Protein AF-A0A531JQJ6-F1 (afdb_monomer)

Nearest PDB structures (foldseek):
  2mdp-assembly1_A  TM=4.025E-01  e=1.170E-01  Escherichia phage T7
  7mp7-assembly1_A  TM=4.121E-01  e=3.658E+00  Thermus thermophilus
  1qu6-assembly1_A  TM=2.377E-01  e=1.136E+00  Homo sapiens
  4hqb-assembly1_A  TM=4.016E-01  e=4.743E+00  Deinococcus radiodurans

Sequence (118 aa):
LEPAVDVGSQTSAVPTYAAPKYAGMQRLVPSNPFMTAAYPRMDEPMAPTEQIPASEVECRKDLKRLGVVYTDLAPIREGQCGIDYPVKVSAIGSIRMQPAATLTCDMAATFAGWARNE

Solvent-accessible surface area (backbone atoms only — not comparable to full-atom values): 7772 Å² total; per-residue (Å²): 141,79,85,87,76,81,81,76,80,80,75,80,78,72,77,85,70,76,76,77,91,62,89,78,68,78,76,76,63,76,90,50,75,69,68,66,74,74,52,83,71,85,82,64,77,78,72,80,75,86,69,81,50,69,67,59,58,50,43,57,52,48,28,54,75,55,41,43,42,66,44,85,46,74,61,46,76,59,90,95,45,70,38,74,64,26,31,36,36,40,29,41,67,93,46,76,41,84,75,58,46,76,41,50,49,69,59,50,40,53,51,37,59,52,66,72,76,110

Secondary structure (DSSP, 8-state):
--------------------S-TTSTTSS---HHHHSSS--TTSPPPPP-PPPHHHHHHHHHHHHTTEEEEE---EEETTEEESS-EEEEEETTEEEEEEEEE-HHHHHHHHHHHT--

Structure (mmCIF, N/CA/C/O backbone):
data_AF-A0A531JQJ6-F1
#
_entry.id   AF-A0A531JQJ6-F1
#
loop_
_atom_site.group_PDB
_atom_site.id
_atom_site.type_symbol
_atom_site.label_atom_id
_atom_site.label_alt_id
_atom_site.label_comp_id
_atom_site.label_asym_id
_atom_site.label_entity_id
_atom_site.label_seq_id
_atom_site.pdbx_PDB_ins_code
_atom_site.Cartn_x
_atom_site.Cartn_y
_atom_site.Cartn_z
_atom_site.occupancy
_atom_site.B_iso_or_equiv
_atom_site.auth_seq_id
_atom_site.auth_comp_id
_atom_site.auth_asym_id
_atom_site.auth_atom_id
_atom_site.pdbx_PDB_model_num
ATOM 1 N N . LEU A 1 1 ? 57.237 20.652 -33.341 1.00 46.75 1 LEU A N 1
ATOM 2 C CA . LEU A 1 1 ? 56.718 19.347 -32.888 1.00 46.75 1 LEU A CA 1
ATOM 3 C C . LEU A 1 1 ? 55.205 19.419 -32.947 1.00 46.75 1 LEU A C 1
ATOM 5 O O . LEU A 1 1 ? 54.605 20.013 -32.066 1.00 46.75 1 LEU A O 1
ATOM 9 N N . GLU A 1 2 ? 54.623 18.840 -33.985 1.00 53.47 2 GLU A N 1
ATOM 10 C CA . GLU A 1 2 ? 53.220 18.428 -34.018 1.00 53.47 2 GLU A CA 1
ATOM 11 C C . GLU A 1 2 ? 53.250 16.970 -34.483 1.00 53.47 2 GLU A C 1
ATOM 13 O O . GLU A 1 2 ? 53.922 16.686 -35.480 1.00 53.47 2 GLU A O 1
ATOM 18 N N . PRO A 1 3 ? 52.642 16.013 -33.766 1.00 53.31 3 PRO A N 1
ATOM 19 C CA . PRO A 1 3 ? 52.540 14.664 -34.286 1.00 53.31 3 PRO A CA 1
ATOM 20 C C . PRO A 1 3 ? 51.393 14.612 -35.301 1.00 53.31 3 PRO A C 1
ATOM 22 O O . PRO A 1 3 ? 50.231 14.818 -34.957 1.00 53.31 3 PRO A O 1
ATOM 25 N N . ALA A 1 4 ? 51.726 14.302 -36.553 1.00 51.19 4 ALA A N 1
ATOM 26 C CA . ALA A 1 4 ? 50.764 13.787 -37.514 1.00 51.19 4 ALA A CA 1
ATOM 27 C C . ALA A 1 4 ? 50.338 12.391 -37.038 1.00 51.19 4 ALA A C 1
ATOM 29 O O . ALA A 1 4 ? 51.108 11.436 -37.138 1.00 51.19 4 ALA A O 1
ATOM 30 N N . VAL A 1 5 ? 49.146 12.287 -36.449 1.00 58.56 5 VAL A N 1
ATOM 31 C CA . VAL A 1 5 ? 48.549 10.994 -36.111 1.00 58.56 5 VAL A CA 1
ATOM 32 C C . VAL A 1 5 ? 47.688 10.539 -37.287 1.00 58.56 5 VAL A C 1
ATOM 34 O O . VAL A 1 5 ? 46.670 11.142 -37.620 1.00 58.56 5 VAL A O 1
ATOM 37 N N . ASP A 1 6 ? 48.164 9.498 -37.956 1.00 49.25 6 ASP A N 1
ATOM 38 C CA . ASP A 1 6 ? 47.495 8.806 -39.050 1.00 49.25 6 ASP A CA 1
ATOM 39 C C . ASP A 1 6 ? 46.369 7.943 -38.453 1.00 49.25 6 ASP A C 1
ATOM 41 O O . ASP A 1 6 ? 46.625 6.979 -37.724 1.00 49.25 6 ASP A O 1
ATOM 45 N N . VAL A 1 7 ? 45.107 8.322 -38.670 1.00 55.53 7 VAL A N 1
ATOM 46 C CA . VAL A 1 7 ? 43.953 7.554 -38.179 1.00 55.53 7 VAL A CA 1
ATOM 47 C C . VAL A 1 7 ? 43.635 6.471 -39.206 1.00 55.53 7 VAL A C 1
ATOM 49 O O . VAL A 1 7 ? 42.754 6.619 -40.053 1.00 55.53 7 VAL A O 1
ATOM 52 N N . GLY A 1 8 ? 44.376 5.365 -39.135 1.00 45.22 8 GLY A N 1
ATOM 53 C CA . GLY A 1 8 ? 44.079 4.157 -39.896 1.00 45.22 8 GLY A CA 1
ATOM 54 C C . GLY A 1 8 ? 42.675 3.650 -39.562 1.00 45.22 8 GLY A C 1
ATOM 55 O O . GLY A 1 8 ? 42.440 3.102 -38.486 1.00 45.22 8 GLY A O 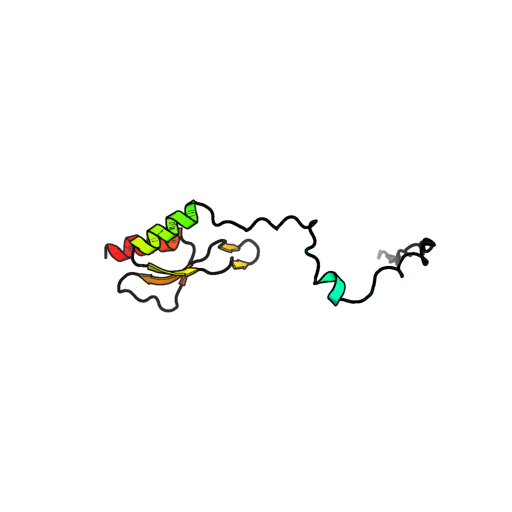1
ATOM 56 N N . SER A 1 9 ? 41.728 3.830 -40.484 1.00 56.47 9 SER A N 1
ATOM 57 C CA . SER A 1 9 ? 40.400 3.221 -40.395 1.00 56.47 9 SER A CA 1
ATOM 58 C C . SER A 1 9 ? 40.529 1.702 -40.488 1.00 56.47 9 SER A C 1
ATOM 60 O O . SER A 1 9 ? 40.629 1.138 -41.576 1.00 56.47 9 SER A O 1
ATOM 62 N N . GLN A 1 10 ? 40.502 1.023 -39.343 1.00 55.59 10 GLN A N 1
ATOM 63 C CA . GLN A 1 10 ? 40.279 -0.417 -39.295 1.00 55.59 10 GLN A CA 1
ATOM 64 C C . GLN A 1 10 ? 38.796 -0.690 -39.549 1.00 55.59 10 GLN A C 1
ATOM 66 O O . GLN A 1 10 ? 37.987 -0.785 -38.627 1.00 55.59 10 GLN A O 1
ATOM 71 N N . THR A 1 11 ? 38.420 -0.815 -40.820 1.00 56.22 11 THR A N 1
ATOM 72 C CA . THR A 1 11 ? 37.163 -1.482 -41.162 1.00 56.22 11 THR A CA 1
ATOM 73 C C . THR A 1 11 ? 37.381 -2.979 -40.953 1.00 56.22 11 THR A C 1
ATOM 75 O O . THR A 1 11 ? 38.111 -3.638 -41.690 1.00 56.22 11 THR A O 1
ATOM 78 N N . SER A 1 12 ? 36.813 -3.522 -39.876 1.00 48.09 12 SER A N 1
ATOM 79 C CA . SER A 1 12 ? 36.788 -4.968 -39.667 1.00 48.09 12 SER A CA 1
ATOM 80 C C . SER A 1 12 ? 35.833 -5.575 -40.690 1.00 48.09 12 SER A C 1
ATOM 82 O O . SER A 1 12 ? 34.614 -5.510 -40.538 1.00 48.09 12 SER A O 1
ATOM 84 N N . ALA A 1 13 ? 36.392 -6.126 -41.765 1.00 55.16 13 ALA A N 1
ATOM 85 C CA . ALA A 1 13 ? 35.655 -6.951 -42.704 1.00 55.16 13 ALA A CA 1
ATOM 86 C C . ALA A 1 13 ? 35.210 -8.227 -41.979 1.00 55.16 13 ALA A C 1
ATOM 88 O O . ALA A 1 13 ? 36.022 -9.066 -41.592 1.00 55.16 13 ALA A O 1
ATOM 89 N N . VAL A 1 14 ? 33.903 -8.353 -41.773 1.00 53.84 14 VAL A N 1
ATOM 90 C CA . VAL A 1 14 ? 33.283 -9.583 -41.287 1.00 53.84 14 VAL A CA 1
ATOM 91 C C . VAL A 1 14 ? 33.478 -10.656 -42.370 1.00 53.84 14 VAL A C 1
ATOM 93 O O . VAL A 1 14 ? 33.143 -10.389 -43.529 1.00 53.84 14 VAL A O 1
ATOM 96 N N . PRO A 1 15 ? 34.012 -11.851 -42.050 1.00 44.69 15 PRO A N 1
ATOM 97 C CA . PRO A 1 15 ? 34.135 -12.922 -43.026 1.00 44.69 15 PRO A CA 1
ATOM 98 C C . PRO A 1 15 ? 32.753 -13.242 -43.587 1.00 44.69 15 PRO A C 1
ATOM 100 O O . PRO A 1 15 ? 31.801 -13.453 -42.840 1.00 44.69 15 PRO A O 1
ATOM 103 N N . THR A 1 16 ? 32.630 -13.289 -44.908 1.00 50.97 16 THR A N 1
ATOM 104 C CA . THR A 1 16 ? 31.479 -13.898 -45.572 1.00 50.97 16 THR A CA 1
ATOM 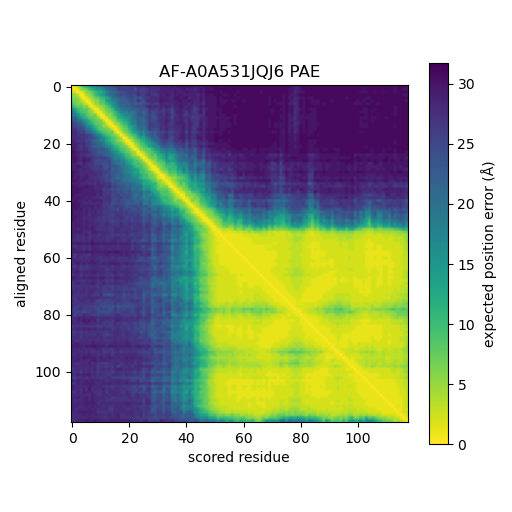105 C C . THR A 1 16 ? 31.560 -15.397 -45.310 1.00 50.97 16 THR A C 1
ATOM 107 O O . THR A 1 16 ? 32.156 -16.162 -46.064 1.00 50.97 16 THR A O 1
ATOM 110 N N . TYR A 1 17 ? 31.016 -15.810 -44.167 1.00 45.38 17 TYR A N 1
ATOM 111 C CA . TYR A 1 17 ? 30.874 -17.208 -43.804 1.00 45.38 17 TYR A CA 1
ATOM 112 C C . TYR A 1 17 ? 30.000 -17.869 -44.861 1.00 45.38 17 TYR A C 1
ATOM 114 O O . TYR A 1 17 ? 28.864 -17.458 -45.108 1.00 45.38 17 TYR A O 1
ATOM 122 N N . ALA A 1 18 ? 30.571 -18.883 -45.499 1.00 49.78 18 ALA A N 1
ATOM 123 C CA . ALA A 1 18 ? 29.878 -19.808 -46.364 1.00 49.78 18 ALA A CA 1
ATOM 124 C C . ALA A 1 18 ? 28.516 -20.184 -45.763 1.00 49.78 18 ALA A C 1
ATOM 126 O O . ALA A 1 18 ? 28.436 -20.689 -44.642 1.00 49.78 18 ALA A O 1
ATOM 127 N N . ALA A 1 19 ? 27.448 -19.940 -46.521 1.00 51.75 19 ALA A N 1
ATOM 128 C CA . ALA A 1 19 ? 26.129 -20.449 -46.196 1.00 51.75 19 ALA A CA 1
ATOM 129 C C . ALA A 1 19 ? 26.224 -21.969 -45.966 1.00 51.75 19 ALA A C 1
ATOM 131 O O . ALA A 1 19 ? 26.674 -22.686 -46.870 1.00 51.75 19 ALA A O 1
ATOM 132 N N . PRO A 1 20 ? 25.809 -22.502 -44.804 1.00 48.84 20 PRO A N 1
ATOM 133 C CA . PRO A 1 20 ? 25.674 -23.936 -44.671 1.00 48.84 20 PRO A CA 1
ATOM 134 C C . PRO A 1 20 ? 24.543 -24.385 -45.602 1.00 48.84 20 PRO A C 1
ATOM 136 O O . PRO A 1 20 ? 23.434 -23.845 -45.592 1.00 48.84 20 PRO A O 1
ATOM 139 N N . LYS A 1 21 ? 24.845 -25.363 -46.458 1.00 55.31 21 LYS A N 1
ATOM 140 C CA . LYS A 1 21 ? 23.898 -25.977 -47.390 1.00 55.31 21 LYS A CA 1
ATOM 141 C C . LYS A 1 21 ? 22.880 -26.830 -46.630 1.00 55.31 21 LYS A C 1
ATOM 143 O O . LYS A 1 21 ? 22.938 -28.049 -46.673 1.00 55.31 21 LYS A O 1
ATOM 148 N N . TYR A 1 22 ? 21.916 -26.187 -45.981 1.00 53.62 22 TYR A N 1
ATOM 149 C CA . TYR A 1 22 ? 20.703 -26.835 -45.471 1.00 53.62 22 TYR A CA 1
ATOM 150 C C . TYR A 1 22 ? 19.452 -26.085 -45.945 1.00 53.62 22 TYR A C 1
ATOM 152 O O . TYR A 1 22 ? 18.478 -25.925 -45.223 1.00 53.62 22 TYR A O 1
ATOM 160 N N . ALA A 1 23 ? 19.455 -25.635 -47.201 1.00 57.75 23 ALA A N 1
ATOM 161 C CA . ALA A 1 23 ? 18.323 -24.949 -47.829 1.00 57.75 23 ALA A CA 1
ATOM 162 C C . ALA A 1 23 ? 17.121 -25.872 -48.154 1.00 57.75 23 ALA A C 1
ATOM 164 O O . ALA A 1 23 ? 16.153 -25.427 -48.764 1.00 57.75 23 ALA A O 1
ATOM 165 N N . GLY A 1 24 ? 17.171 -27.156 -47.777 1.00 58.31 24 GLY A N 1
ATOM 166 C CA . GLY A 1 24 ? 16.146 -28.146 -48.130 1.00 58.31 24 GLY A CA 1
ATOM 167 C C . GLY A 1 24 ? 15.132 -28.479 -47.033 1.00 58.31 24 GLY A C 1
ATOM 168 O O . GLY A 1 24 ? 14.062 -28.985 -47.351 1.00 58.31 24 GLY A O 1
ATOM 169 N N . MET A 1 25 ? 15.428 -28.207 -45.757 1.00 56.69 25 MET A N 1
ATOM 170 C CA . MET A 1 25 ? 14.600 -28.702 -44.639 1.00 56.69 25 MET A CA 1
ATOM 171 C C . MET A 1 25 ? 13.724 -27.632 -43.974 1.00 56.69 25 MET A C 1
ATOM 173 O O . MET A 1 25 ? 12.822 -27.965 -43.214 1.00 56.69 25 MET A O 1
ATOM 177 N N . GLN A 1 26 ? 13.896 -26.352 -44.318 1.00 55.97 26 GLN A N 1
ATOM 178 C CA . GLN A 1 26 ? 13.098 -25.260 -43.744 1.00 55.97 26 GLN A CA 1
ATOM 179 C C . GLN A 1 26 ? 11.654 -25.180 -44.275 1.00 55.97 26 GLN A C 1
ATOM 181 O O . GLN A 1 26 ? 10.873 -24.358 -43.805 1.00 55.97 26 GLN A O 1
ATOM 186 N N . ARG A 1 27 ? 11.284 -26.002 -45.267 1.00 56.88 27 ARG A N 1
ATOM 187 C CA . ARG A 1 27 ? 9.998 -25.895 -45.980 1.00 56.88 27 ARG A CA 1
ATOM 188 C C . ARG A 1 27 ? 8.898 -26.826 -45.456 1.00 56.88 27 ARG A C 1
ATOM 190 O O . ARG A 1 27 ? 7.787 -26.774 -45.968 1.00 56.88 27 ARG A O 1
ATOM 197 N N . LEU A 1 28 ? 9.187 -27.657 -44.450 1.00 59.44 28 LEU A N 1
ATOM 198 C CA . LEU A 1 28 ? 8.189 -28.544 -43.835 1.00 59.44 28 LEU A CA 1
ATOM 199 C C . LEU A 1 28 ? 7.477 -27.934 -42.621 1.00 59.44 28 LEU A C 1
ATOM 201 O O . LEU A 1 28 ? 6.586 -28.577 -42.077 1.00 59.44 28 LEU A O 1
ATOM 205 N N . VAL A 1 29 ? 7.814 -26.710 -42.203 1.00 61.12 29 VAL A N 1
ATOM 206 C CA . VAL A 1 29 ? 7.040 -26.001 -41.174 1.00 61.12 29 VAL A CA 1
ATOM 207 C C . VAL A 1 29 ? 5.838 -25.349 -41.864 1.00 61.12 29 VAL A C 1
ATOM 209 O O . VAL A 1 29 ? 6.040 -24.430 -42.664 1.00 61.12 29 VAL A O 1
ATOM 212 N N . PRO A 1 30 ? 4.59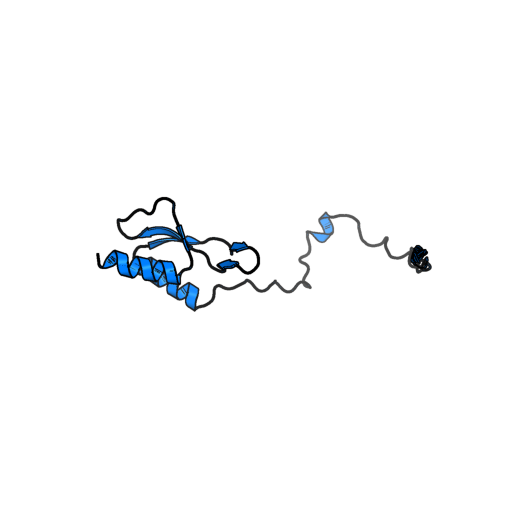3 -25.794 -41.610 1.00 59.06 30 PRO A N 1
ATOM 213 C CA . PRO A 1 30 ? 3.425 -25.150 -42.191 1.00 59.06 30 PRO A CA 1
ATOM 214 C C . PRO A 1 30 ? 3.386 -23.699 -41.712 1.00 59.06 30 PRO A C 1
ATOM 216 O O . PRO A 1 30 ? 3.342 -23.440 -40.512 1.00 59.06 30 PRO A O 1
ATOM 219 N N . SER A 1 31 ? 3.376 -22.744 -42.640 1.00 59.34 31 SER A N 1
ATOM 220 C CA . SER A 1 31 ? 3.349 -21.300 -42.355 1.00 59.34 31 SER A CA 1
ATOM 221 C C . SER A 1 31 ? 2.010 -20.821 -41.785 1.00 59.34 31 SER A C 1
ATOM 223 O O . SER A 1 31 ? 1.7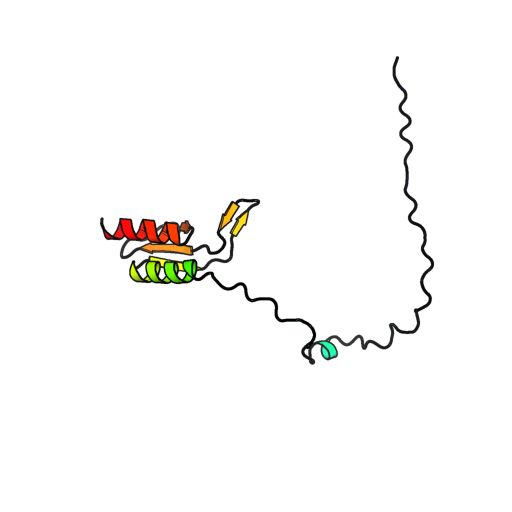16 -19.631 -41.829 1.00 59.34 31 SER A O 1
ATOM 225 N N . ASN A 1 32 ? 1.162 -21.738 -41.317 1.00 59.28 32 ASN A N 1
ATOM 226 C CA . ASN A 1 32 ? -0.199 -21.428 -40.933 1.00 59.28 32 ASN A CA 1
ATOM 227 C C . ASN A 1 32 ? -0.224 -21.052 -39.440 1.00 59.28 32 ASN A C 1
ATOM 229 O O . ASN A 1 32 ? -0.118 -21.950 -38.598 1.00 59.28 32 ASN A O 1
ATOM 233 N N . PRO A 1 33 ? -0.389 -19.762 -39.084 1.00 58.75 33 PRO A N 1
ATOM 234 C CA . PRO A 1 33 ? -0.309 -19.289 -37.694 1.00 58.75 33 PRO A CA 1
ATOM 235 C C . PRO A 1 33 ? -1.393 -19.903 -36.792 1.00 58.75 33 PRO A C 1
ATOM 237 O O . PRO A 1 33 ? -1.266 -19.923 -35.570 1.00 58.75 33 PRO A O 1
ATOM 240 N N . PHE A 1 34 ? -2.442 -20.462 -37.398 1.00 58.47 34 PHE A N 1
ATOM 241 C CA . PHE A 1 34 ? -3.548 -21.116 -36.707 1.00 58.47 34 PHE A CA 1
ATOM 242 C C . PHE A 1 34 ? -3.234 -22.541 -36.228 1.00 58.47 34 PHE A C 1
ATOM 244 O O . PHE A 1 34 ? -3.891 -23.022 -35.313 1.00 58.47 34 PHE A O 1
ATOM 251 N N . MET A 1 35 ? -2.222 -23.215 -36.790 1.00 60.50 35 MET A N 1
ATOM 252 C CA . MET A 1 35 ? -1.846 -24.572 -36.355 1.00 60.50 35 MET A CA 1
ATOM 253 C C . MET A 1 35 ? -0.986 -24.550 -35.086 1.00 60.50 35 MET A C 1
ATOM 255 O O . MET A 1 35 ? -1.014 -25.497 -34.312 1.00 60.50 35 MET A O 1
ATOM 259 N N . THR A 1 36 ? -0.252 -23.464 -34.838 1.00 59.16 36 THR A N 1
ATOM 260 C CA . THR A 1 36 ? 0.558 -23.272 -33.622 1.00 59.16 36 THR A CA 1
ATOM 261 C C . THR A 1 36 ? -0.239 -22.739 -32.434 1.00 59.16 36 THR A C 1
ATOM 263 O O . THR A 1 36 ? 0.196 -22.903 -31.303 1.00 59.16 36 THR A O 1
ATOM 266 N N . ALA A 1 37 ? -1.398 -22.118 -32.672 1.00 60.19 37 ALA A N 1
ATOM 267 C CA . ALA A 1 37 ? -2.254 -21.571 -31.616 1.00 60.19 37 ALA A CA 1
ATOM 268 C C . ALA A 1 37 ? -3.157 -22.625 -30.943 1.00 60.19 37 ALA A C 1
ATOM 270 O O . ALA A 1 37 ? -3.696 -22.371 -29.871 1.00 60.19 37 ALA A O 1
ATOM 271 N N . ALA A 1 38 ? -3.339 -23.794 -31.570 1.00 59.62 38 ALA A N 1
ATOM 272 C CA . ALA A 1 38 ? -4.267 -24.830 -31.110 1.00 59.62 38 ALA A CA 1
ATOM 273 C C . ALA A 1 38 ? -3.626 -25.907 -30.214 1.00 59.62 38 ALA A C 1
ATOM 275 O O . ALA A 1 38 ? -4.349 -26.654 -29.558 1.00 59.62 38 ALA A O 1
ATOM 276 N N . TYR A 1 39 ? -2.292 -25.993 -30.171 1.00 59.44 39 TYR A N 1
ATOM 277 C CA . TYR A 1 39 ? -1.579 -26.959 -29.335 1.00 59.44 39 TYR A CA 1
ATOM 278 C C . TYR A 1 39 ? -0.827 -26.222 -28.226 1.00 59.44 39 TYR A C 1
ATOM 280 O O . TYR A 1 39 ? 0.059 -25.422 -28.541 1.00 59.44 39 TYR A O 1
ATOM 288 N N . PRO A 1 40 ? -1.146 -26.465 -26.940 1.00 65.38 40 PRO A N 1
ATOM 289 C CA . PRO A 1 40 ? -0.351 -25.919 -25.851 1.00 65.38 40 PRO A CA 1
ATOM 290 C C . PRO A 1 40 ? 1.087 -26.426 -25.996 1.00 65.38 40 PRO A C 1
ATOM 292 O O . PRO A 1 40 ? 1.326 -27.633 -26.066 1.00 65.38 40 PRO A O 1
ATOM 295 N N . ARG A 1 41 ? 2.049 -25.501 -26.077 1.00 66.94 41 ARG A N 1
ATOM 296 C CA . ARG A 1 41 ? 3.473 -25.832 -26.000 1.00 66.94 41 ARG A CA 1
ATOM 297 C C . ARG A 1 41 ? 3.737 -26.370 -24.596 1.00 66.94 41 ARG A C 1
ATOM 299 O O . ARG A 1 41 ? 3.723 -25.615 -23.634 1.00 66.94 41 ARG A O 1
ATOM 306 N N . MET A 1 42 ? 3.929 -27.682 -24.489 1.00 65.31 42 MET A N 1
ATOM 307 C CA . MET A 1 42 ? 4.208 -28.375 -23.223 1.00 65.31 42 MET A CA 1
ATOM 308 C C . MET A 1 42 ? 5.624 -28.080 -22.688 1.00 65.31 42 MET A C 1
ATOM 310 O O . MET A 1 42 ? 5.927 -28.430 -21.553 1.00 65.31 42 MET A O 1
ATOM 314 N N . ASP A 1 43 ? 6.480 -27.446 -23.495 1.00 67.81 43 ASP A N 1
ATOM 315 C CA . ASP A 1 43 ? 7.910 -27.268 -23.215 1.00 67.81 43 ASP A CA 1
ATOM 316 C C . ASP A 1 43 ? 8.274 -25.943 -22.529 1.00 67.81 43 ASP A C 1
ATOM 318 O O . ASP A 1 43 ? 9.426 -25.768 -22.133 1.00 67.81 43 ASP A O 1
ATOM 322 N N . GLU A 1 44 ? 7.337 -25.000 -22.376 1.00 66.25 44 GLU A N 1
ATOM 323 C CA . GLU A 1 44 ? 7.614 -23.766 -21.636 1.00 66.25 44 GLU A CA 1
ATOM 324 C C . GLU A 1 44 ? 7.201 -23.942 -20.170 1.00 66.25 44 GLU A C 1
ATOM 326 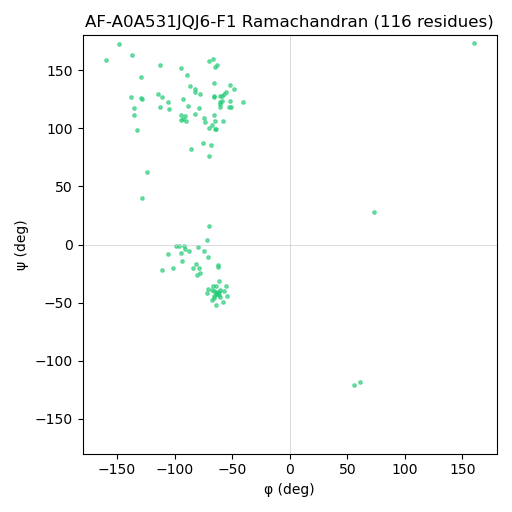O O . GLU A 1 44 ? 6.001 -23.991 -19.874 1.00 66.25 44 GLU A O 1
ATOM 331 N N . PRO A 1 45 ? 8.161 -24.055 -19.226 1.00 71.19 45 PRO A N 1
ATOM 332 C CA . PRO A 1 45 ? 7.824 -24.035 -17.816 1.00 71.19 45 PRO A CA 1
ATOM 333 C C . PRO A 1 45 ? 7.118 -22.715 -17.520 1.00 71.19 45 PRO A C 1
ATOM 335 O O . PRO A 1 45 ? 7.612 -21.640 -17.863 1.00 71.19 45 PRO A O 1
ATOM 338 N N . MET A 1 46 ? 5.943 -22.813 -16.899 1.00 68.06 46 MET A N 1
ATOM 339 C CA . MET A 1 46 ? 5.171 -21.657 -16.462 1.00 68.06 46 MET A CA 1
ATOM 340 C C . MET A 1 46 ? 6.098 -20.749 -15.652 1.00 68.06 46 MET A C 1
ATOM 342 O O . MET A 1 46 ? 6.670 -21.192 -14.652 1.00 68.06 46 MET A O 1
ATOM 346 N N . ALA A 1 47 ? 6.306 -19.519 -16.131 1.00 69.38 47 ALA A N 1
ATOM 347 C CA . ALA A 1 47 ? 7.171 -18.566 -15.453 1.00 69.38 47 ALA A CA 1
ATOM 348 C C . ALA A 1 47 ? 6.737 -18.469 -13.979 1.00 69.38 47 ALA A C 1
ATOM 350 O O . ALA A 1 47 ? 5.527 -18.455 -13.721 1.00 69.38 47 ALA A O 1
ATOM 351 N N . PRO A 1 48 ? 7.676 -18.441 -13.015 1.00 67.00 48 PRO A N 1
ATOM 352 C CA . PRO A 1 48 ? 7.323 -18.299 -11.614 1.00 67.00 48 PRO A CA 1
ATOM 353 C C . PRO A 1 48 ? 6.428 -17.075 -11.452 1.00 67.00 48 PRO A C 1
ATOM 355 O O . PRO A 1 48 ? 6.836 -15.961 -11.776 1.00 67.00 48 PRO A O 1
ATOM 358 N N . THR A 1 49 ? 5.199 -17.276 -10.978 1.00 67.88 49 THR A N 1
ATOM 359 C CA . THR A 1 49 ? 4.362 -16.153 -10.571 1.00 67.88 49 THR A CA 1
ATOM 360 C C . THR A 1 49 ? 5.106 -15.455 -9.444 1.00 67.88 49 THR A C 1
ATOM 362 O O . THR A 1 49 ? 5.394 -16.086 -8.424 1.00 67.88 49 THR A O 1
ATOM 365 N N . GLU A 1 50 ? 5.466 -14.191 -9.639 1.00 72.19 50 GLU A N 1
ATOM 366 C CA . GLU A 1 50 ? 6.125 -13.387 -8.617 1.00 72.19 50 GLU A CA 1
ATOM 367 C C . GLU A 1 50 ? 5.142 -13.226 -7.450 1.00 72.19 50 GLU A C 1
ATOM 369 O O . GLU A 1 50 ? 4.145 -12.508 -7.522 1.00 72.19 50 GLU A O 1
ATOM 374 N N . GLN A 1 51 ? 5.339 -14.042 -6.415 1.00 85.12 51 GLN A N 1
ATOM 375 C CA . GLN A 1 51 ? 4.460 -14.090 -5.257 1.00 85.12 51 GLN A CA 1
ATOM 376 C C . GLN A 1 51 ? 4.840 -12.962 -4.307 1.00 85.12 51 GLN A C 1
ATOM 378 O O . GLN A 1 51 ? 6.007 -12.816 -3.946 1.00 85.12 51 GLN A O 1
ATOM 383 N N . ILE A 1 52 ? 3.836 -12.201 -3.864 1.00 91.75 52 ILE A N 1
ATOM 384 C CA . ILE A 1 52 ? 4.013 -11.187 -2.823 1.00 91.75 52 ILE A CA 1
ATOM 385 C C . ILE A 1 52 ? 4.628 -11.859 -1.580 1.00 91.75 52 ILE A C 1
ATOM 387 O O . ILE A 1 52 ? 4.118 -12.896 -1.139 1.00 91.75 52 ILE A O 1
ATOM 391 N N . PRO A 1 53 ? 5.696 -11.290 -0.991 1.00 95.62 53 PRO A N 1
ATOM 392 C CA . PRO A 1 53 ? 6.338 -11.865 0.180 1.00 95.62 53 PRO A CA 1
ATOM 393 C C . PRO A 1 53 ? 5.391 -11.853 1.383 1.00 95.62 53 PRO A C 1
ATOM 395 O O . PRO A 1 53 ? 4.514 -10.997 1.510 1.00 95.62 53 PRO A O 1
ATOM 398 N N . ALA A 1 54 ? 5.590 -12.792 2.308 1.00 95.94 54 ALA A N 1
ATOM 399 C CA . ALA A 1 54 ? 4.722 -12.941 3.477 1.00 95.94 54 ALA A CA 1
ATOM 400 C C . ALA A 1 54 ? 4.599 -11.648 4.311 1.00 95.94 54 ALA A C 1
ATOM 402 O O . ALA A 1 54 ? 3.507 -11.345 4.789 1.00 95.94 54 ALA A O 1
ATOM 403 N N . SER A 1 55 ? 5.678 -10.863 4.418 1.00 95.75 55 SER A N 1
ATOM 404 C CA . SER A 1 55 ? 5.694 -9.573 5.122 1.00 95.75 55 SER A CA 1
ATOM 405 C C . SER A 1 55 ? 4.730 -8.553 4.510 1.00 95.75 55 SER A C 1
ATOM 407 O O . SER A 1 55 ? 3.968 -7.910 5.223 1.00 95.75 55 SER A O 1
ATOM 409 N N . GLU A 1 56 ? 4.695 -8.452 3.184 1.00 97.62 56 GLU A N 1
ATOM 410 C CA . GLU A 1 56 ? 3.778 -7.564 2.465 1.00 97.62 56 GLU A CA 1
ATOM 411 C C . GLU A 1 56 ? 2.325 -8.023 2.611 1.00 97.62 56 GLU A C 1
ATOM 413 O O . GLU A 1 56 ? 1.420 -7.208 2.798 1.00 97.62 56 GLU A O 1
ATOM 418 N N . VAL A 1 57 ? 2.078 -9.338 2.584 1.00 97.56 57 VAL A N 1
ATOM 419 C CA . VAL A 1 57 ? 0.740 -9.895 2.845 1.00 97.56 57 VAL A CA 1
ATOM 420 C C . VAL A 1 57 ? 0.268 -9.551 4.257 1.00 97.56 57 VAL A C 1
ATOM 422 O O . VAL A 1 57 ? -0.907 -9.233 4.455 1.00 97.56 57 VAL A O 1
ATOM 425 N N . GLU A 1 58 ? 1.156 -9.628 5.241 1.00 98.00 58 GLU A N 1
ATOM 426 C CA . GLU A 1 58 ? 0.850 -9.289 6.627 1.00 98.00 58 GLU A CA 1
ATOM 427 C C . GLU A 1 58 ? 0.587 -7.793 6.799 1.00 98.00 58 GLU A C 1
ATOM 429 O O . GLU A 1 58 ? -0.480 -7.422 7.291 1.00 98.00 58 GLU A O 1
ATOM 434 N N . CYS A 1 59 ? 1.447 -6.939 6.248 1.00 98.12 59 CYS A N 1
ATOM 435 C CA . CYS A 1 59 ? 1.239 -5.498 6.274 1.00 98.12 59 CYS A CA 1
ATOM 436 C C . CYS A 1 59 ? -0.102 -5.092 5.627 1.00 98.12 59 CYS A C 1
ATOM 438 O O . CYS A 1 59 ? -0.854 -4.282 6.170 1.00 98.12 59 CYS A O 1
ATOM 440 N N . ARG A 1 60 ? -0.505 -5.728 4.521 1.00 98.00 60 ARG A N 1
ATOM 441 C CA . ARG A 1 60 ? -1.819 -5.495 3.887 1.00 98.00 60 ARG A CA 1
ATOM 442 C C . ARG A 1 60 ? -2.998 -5.842 4.794 1.00 98.00 60 ARG A C 1
ATOM 444 O O . ARG A 1 60 ? -4.060 -5.221 4.669 1.00 98.00 60 ARG A O 1
ATOM 451 N N . LYS A 1 61 ? -2.847 -6.827 5.687 1.00 98.19 61 LYS A N 1
ATOM 452 C CA . LYS A 1 61 ? -3.847 -7.135 6.725 1.00 98.19 61 LYS A CA 1
ATOM 453 C C . LYS A 1 61 ? -3.871 -6.042 7.788 1.00 98.19 61 LYS A C 1
ATOM 455 O O . LYS A 1 61 ? -4.959 -5.670 8.227 1.00 98.19 61 LYS A O 1
ATOM 460 N N . ASP A 1 62 ? -2.716 -5.498 8.154 1.00 97.25 62 ASP A N 1
ATOM 461 C CA . ASP A 1 62 ? -2.622 -4.390 9.104 1.00 97.25 62 ASP A CA 1
ATOM 462 C C . ASP A 1 62 ? -3.248 -3.109 8.557 1.00 97.25 62 ASP A C 1
ATOM 464 O O . ASP A 1 62 ? -4.068 -2.504 9.244 1.00 97.25 62 ASP A O 1
ATOM 468 N N . LEU A 1 63 ? -2.997 -2.757 7.292 1.00 97.75 63 LEU A N 1
ATOM 469 C CA . LEU A 1 63 ? -3.665 -1.632 6.628 1.00 97.75 63 LEU A CA 1
ATOM 470 C C . LEU A 1 63 ? -5.194 -1.755 6.694 1.00 97.75 63 LEU A C 1
ATOM 472 O O . LEU A 1 63 ? -5.887 -0.793 7.027 1.00 97.75 63 LEU A O 1
ATOM 476 N N . LYS A 1 64 ? -5.731 -2.956 6.442 1.00 96.94 64 LYS A N 1
ATOM 477 C CA . LYS A 1 64 ? -7.175 -3.223 6.555 1.00 96.94 64 LYS A CA 1
ATOM 478 C C . LYS A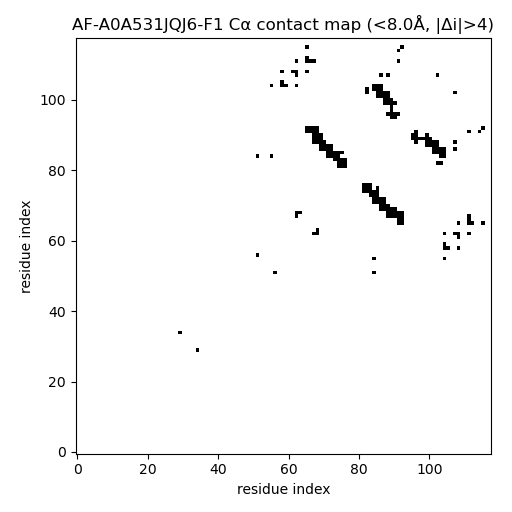 1 64 ? -7.674 -3.053 7.991 1.00 96.94 64 LYS A C 1
ATOM 480 O O . LYS A 1 64 ? -8.727 -2.458 8.200 1.00 96.94 64 LYS A O 1
ATOM 485 N N . ARG A 1 65 ? -6.921 -3.544 8.979 1.00 96.12 65 ARG A N 1
ATOM 486 C CA . ARG A 1 65 ? -7.252 -3.417 10.410 1.00 96.12 65 ARG A CA 1
ATOM 487 C C . ARG A 1 65 ? -7.247 -1.960 10.878 1.00 96.12 65 ARG A C 1
ATOM 489 O O . ARG A 1 65 ? -8.077 -1.584 11.700 1.00 96.12 65 ARG A O 1
ATOM 496 N N . LEU A 1 66 ? -6.339 -1.152 10.338 1.00 96.00 66 LEU A N 1
ATOM 497 C CA . LEU A 1 66 ? -6.202 0.276 10.627 1.00 96.00 66 LEU A CA 1
ATOM 498 C C . LEU A 1 66 ? -7.214 1.150 9.863 1.00 96.00 66 LEU A C 1
ATOM 500 O O . LEU A 1 66 ? -7.241 2.361 10.061 1.00 96.00 66 LEU A O 1
ATOM 504 N N . GLY A 1 67 ? -8.064 0.566 9.011 1.00 96.06 67 GLY A N 1
ATOM 505 C CA . GLY A 1 67 ? -9.072 1.312 8.255 1.00 96.06 67 GLY A CA 1
ATOM 506 C C . GLY A 1 67 ? -8.488 2.142 7.109 1.00 96.06 67 GLY A C 1
ATOM 507 O O . GLY A 1 67 ? -9.054 3.172 6.742 1.00 96.06 67 GLY A O 1
ATOM 508 N N . VAL A 1 68 ? -7.351 1.720 6.553 1.00 98.00 68 VAL A N 1
ATOM 509 C CA . VAL A 1 68 ? -6.731 2.360 5.390 1.00 98.00 68 VAL A CA 1
ATOM 510 C C . VAL A 1 68 ? -7.466 1.944 4.118 1.00 98.00 68 VAL A C 1
ATOM 512 O O . VAL A 1 68 ? -7.649 0.757 3.848 1.00 98.00 68 VAL A O 1
ATOM 515 N N . VAL A 1 69 ? -7.841 2.925 3.301 1.00 97.75 69 VAL A N 1
ATOM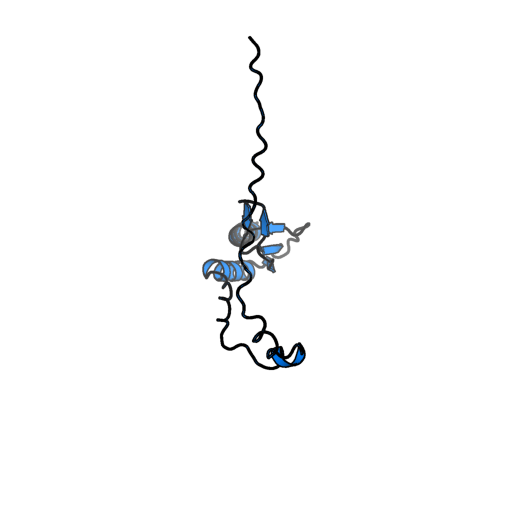 516 C CA . VAL A 1 69 ? -8.351 2.717 1.943 1.00 97.75 69 VAL A CA 1
ATOM 517 C C . VAL A 1 69 ? -7.178 2.841 0.982 1.00 97.75 69 VAL A C 1
ATOM 519 O O . VAL A 1 69 ? -6.621 3.931 0.819 1.00 97.75 69 VAL A O 1
ATOM 522 N N . TYR A 1 70 ? -6.802 1.725 0.360 1.00 98.12 70 TYR A N 1
ATOM 523 C CA . TYR A 1 70 ? -5.683 1.666 -0.573 1.00 98.12 70 TYR A CA 1
ATOM 524 C C . TYR A 1 70 ? -5.995 0.848 -1.828 1.00 98.12 70 TYR A C 1
ATOM 526 O O . TYR A 1 70 ? -6.951 0.074 -1.879 1.00 98.12 70 TYR A O 1
ATOM 534 N N . THR A 1 71 ? -5.173 1.037 -2.855 1.00 98.12 71 THR A N 1
ATOM 535 C CA . THR A 1 71 ? -5.149 0.224 -4.073 1.00 98.12 71 THR A CA 1
ATOM 536 C C . THR A 1 71 ? -3.730 -0.235 -4.350 1.00 98.12 71 THR A C 1
ATOM 538 O O . THR A 1 71 ? -2.776 0.513 -4.134 1.00 98.12 71 THR A O 1
ATOM 541 N N . ASP A 1 72 ? -3.610 -1.452 -4.858 1.00 97.06 72 ASP A N 1
ATOM 542 C CA . ASP A 1 72 ? -2.326 -2.048 -5.196 1.00 97.06 72 ASP A CA 1
ATOM 543 C C . ASP A 1 72 ? -1.871 -1.560 -6.554 1.00 97.06 72 ASP A C 1
ATOM 545 O O . ASP A 1 72 ? -2.653 -1.505 -7.505 1.00 97.06 72 ASP A O 1
ATOM 549 N N . LEU A 1 73 ? -0.604 -1.177 -6.627 1.00 97.19 73 LEU A N 1
ATOM 550 C CA . LEU A 1 73 ? 0.017 -0.742 -7.860 1.00 97.19 73 LEU A CA 1
ATOM 551 C C . LEU A 1 73 ? 1.075 -1.758 -8.290 1.00 97.19 73 LEU A C 1
ATOM 553 O O . LEU A 1 73 ? 1.633 -2.490 -7.473 1.00 97.19 73 LEU A O 1
ATOM 557 N N . ALA A 1 74 ? 1.343 -1.791 -9.593 1.00 95.31 74 ALA A N 1
ATOM 558 C CA . ALA A 1 74 ? 2.476 -2.531 -10.127 1.00 95.31 74 ALA A CA 1
ATOM 559 C C . ALA A 1 74 ? 3.798 -1.942 -9.593 1.00 95.31 74 ALA A C 1
ATOM 561 O O . ALA A 1 74 ? 3.829 -0.742 -9.289 1.00 95.31 74 ALA A O 1
ATOM 562 N N . PRO A 1 75 ? 4.877 -2.745 -9.518 1.00 95.94 75 PRO A N 1
ATOM 563 C CA . PRO A 1 75 ? 6.193 -2.257 -9.130 1.00 95.94 75 PRO A CA 1
ATOM 564 C C . PRO A 1 75 ? 6.577 -0.990 -9.903 1.00 95.94 75 PRO A C 1
ATOM 566 O O . PRO A 1 75 ? 6.427 -0.920 -11.125 1.00 95.94 75 PRO A O 1
ATOM 569 N N . ILE A 1 76 ? 7.091 0.008 -9.187 1.00 95.50 76 ILE A N 1
ATOM 570 C CA . ILE A 1 76 ? 7.590 1.260 -9.769 1.00 95.50 76 ILE A CA 1
ATOM 571 C C . ILE A 1 76 ? 9.102 1.307 -9.609 1.00 95.50 76 ILE A C 1
ATOM 573 O O . ILE A 1 76 ? 9.610 1.126 -8.504 1.00 95.50 76 ILE A O 1
ATOM 577 N N . ARG A 1 77 ? 9.832 1.526 -10.706 1.00 95.94 77 ARG A N 1
ATOM 578 C CA . ARG A 1 77 ? 11.300 1.517 -10.737 1.00 95.94 77 ARG A CA 1
ATOM 579 C C . ARG A 1 77 ? 11.822 2.674 -11.585 1.00 95.94 77 ARG A C 1
ATOM 581 O O . ARG A 1 77 ? 11.454 2.806 -12.748 1.00 95.94 77 ARG A O 1
ATOM 588 N N . GLU A 1 78 ? 12.716 3.466 -11.008 1.00 95.12 78 GLU A N 1
ATOM 589 C CA . GLU A 1 78 ? 13.440 4.550 -11.673 1.00 95.12 78 GLU A CA 1
ATOM 590 C C . GLU A 1 78 ? 14.931 4.442 -11.323 1.00 95.12 78 GLU A C 1
ATOM 592 O O . GLU A 1 78 ? 15.381 4.838 -10.244 1.00 95.12 78 GLU A O 1
ATOM 597 N N . GLY A 1 79 ? 15.715 3.849 -12.227 1.00 94.62 79 GLY A N 1
ATOM 598 C CA . GLY A 1 79 ? 17.123 3.546 -11.970 1.00 94.62 79 GLY A CA 1
ATOM 599 C C . GLY A 1 79 ? 17.285 2.590 -10.783 1.00 94.62 79 GLY A C 1
ATOM 600 O O . GLY A 1 79 ? 16.813 1.459 -10.829 1.00 94.62 79 GLY A O 1
ATOM 601 N N . GLN A 1 80 ? 17.963 3.048 -9.728 1.00 93.69 80 GLN A N 1
ATOM 602 C CA . GLN A 1 80 ? 18.153 2.297 -8.475 1.00 93.69 80 GLN A CA 1
ATOM 603 C C . GLN A 1 80 ? 17.058 2.580 -7.430 1.00 93.69 80 GLN A C 1
ATOM 605 O O . GLN A 1 80 ? 17.062 1.986 -6.355 1.00 93.69 80 GLN A O 1
ATOM 610 N N . CYS A 1 81 ? 16.136 3.500 -7.719 1.00 94.69 81 CYS A N 1
ATOM 611 C CA . CYS A 1 81 ? 15.019 3.840 -6.847 1.00 94.69 81 CYS A CA 1
ATOM 612 C C . CYS A 1 81 ? 13.772 3.043 -7.244 1.00 94.69 81 CYS A C 1
ATOM 614 O O . CYS A 1 81 ? 13.590 2.681 -8.410 1.00 94.69 81 CYS A O 1
ATOM 616 N N . GLY A 1 82 ? 12.889 2.775 -6.287 1.00 95.06 82 GLY A N 1
ATOM 617 C CA . GLY A 1 82 ? 11.600 2.166 -6.570 1.00 95.06 82 GLY A CA 1
ATOM 618 C C . GLY A 1 82 ? 10.950 1.501 -5.370 1.00 95.06 82 GLY A C 1
ATOM 619 O O . GLY A 1 82 ? 11.549 1.383 -4.303 1.00 95.06 82 GLY A O 1
ATOM 620 N N . ILE A 1 83 ? 9.717 1.053 -5.577 1.00 97.25 83 ILE A N 1
ATOM 621 C CA . ILE A 1 83 ? 8.943 0.275 -4.614 1.00 97.25 83 ILE A CA 1
ATOM 622 C C . ILE A 1 83 ? 8.441 -0.964 -5.346 1.00 97.25 83 ILE A C 1
ATOM 624 O O . ILE A 1 83 ? 7.798 -0.842 -6.389 1.00 97.25 83 ILE A O 1
ATOM 628 N N . ASP A 1 84 ? 8.734 -2.139 -4.793 1.00 95.56 84 ASP A N 1
ATOM 629 C CA . ASP A 1 84 ? 8.323 -3.421 -5.370 1.00 95.56 84 ASP A CA 1
ATOM 630 C C . ASP A 1 84 ? 6.829 -3.679 -5.222 1.00 95.56 84 ASP A C 1
ATOM 632 O O . ASP A 1 84 ? 6.169 -4.097 -6.167 1.00 95.56 84 ASP A O 1
ATOM 636 N N . TYR A 1 85 ? 6.275 -3.353 -4.056 1.00 97.12 85 TYR A N 1
ATOM 637 C CA . TYR A 1 85 ? 4.869 -3.593 -3.734 1.00 97.12 85 TYR A CA 1
ATOM 638 C C . TYR A 1 85 ? 4.163 -2.292 -3.321 1.00 97.12 85 TYR A C 1
ATOM 640 O O . TYR A 1 85 ? 3.734 -2.148 -2.174 1.00 97.12 85 TYR A O 1
ATOM 648 N N . PRO A 1 86 ? 4.071 -1.300 -4.225 1.00 97.94 86 PRO A N 1
ATOM 649 C CA . PRO A 1 86 ? 3.529 0.010 -3.899 1.00 97.94 86 PRO A CA 1
ATOM 650 C C . PRO A 1 86 ? 2.043 -0.061 -3.546 1.00 97.94 86 PRO A C 1
ATOM 652 O O . PRO A 1 86 ? 1.249 -0.733 -4.211 1.00 97.94 86 PRO A O 1
ATOM 655 N N . VAL A 1 87 ? 1.661 0.702 -2.521 1.00 98.19 87 VAL A N 1
ATOM 656 C CA . VAL A 1 87 ? 0.263 0.922 -2.147 1.00 98.19 87 VAL A CA 1
ATOM 657 C C . VAL A 1 87 ? -0.099 2.384 -2.370 1.00 98.19 87 VAL A C 1
ATOM 659 O O . VAL A 1 87 ? 0.599 3.300 -1.930 1.00 98.19 87 VAL A O 1
ATOM 662 N N . LYS A 1 88 ? -1.208 2.611 -3.074 1.00 98.25 88 LYS A N 1
ATOM 663 C CA . LYS A 1 88 ? -1.793 3.936 -3.263 1.00 98.25 88 LYS A CA 1
ATOM 664 C C . LYS A 1 88 ? -2.862 4.170 -2.213 1.00 98.25 88 LYS A C 1
ATOM 666 O O . LYS A 1 88 ? -3.939 3.591 -2.307 1.00 98.25 88 LYS A O 1
ATOM 671 N N . VAL A 1 89 ? -2.578 5.017 -1.235 1.00 98.00 89 VAL A N 1
ATOM 672 C CA . VAL A 1 89 ? -3.464 5.328 -0.112 1.00 98.00 89 VAL A CA 1
ATOM 673 C C . VAL A 1 89 ? -4.317 6.549 -0.441 1.00 98.00 89 VAL A C 1
ATOM 675 O O . VAL A 1 89 ? -3.797 7.611 -0.775 1.00 98.00 89 VAL A O 1
ATOM 678 N N . SER A 1 90 ? -5.637 6.413 -0.329 1.00 97.69 90 SER A N 1
ATOM 679 C CA . SER A 1 90 ? -6.589 7.509 -0.560 1.00 97.69 90 SER A CA 1
ATOM 680 C C . SER A 1 90 ? -7.293 7.992 0.706 1.00 97.69 90 SER A C 1
ATOM 682 O O . SER A 1 90 ? -7.813 9.107 0.725 1.00 97.69 90 SER A O 1
ATOM 684 N N . ALA A 1 91 ? -7.355 7.172 1.756 1.00 96.25 91 ALA A N 1
ATOM 685 C CA . ALA A 1 91 ? -7.956 7.557 3.031 1.00 96.25 91 ALA A CA 1
ATOM 686 C C . ALA A 1 91 ? -7.464 6.678 4.188 1.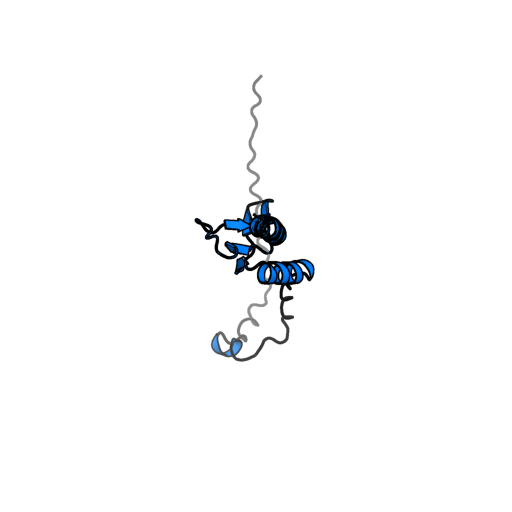00 96.25 91 ALA A C 1
ATOM 688 O O . ALA A 1 91 ? -7.028 5.548 3.970 1.00 96.25 91 ALA A O 1
ATOM 689 N N . ILE A 1 92 ? -7.581 7.193 5.412 1.00 95.12 92 ILE A N 1
ATOM 690 C CA . ILE A 1 92 ? -7.323 6.477 6.666 1.00 95.12 92 ILE A CA 1
ATOM 691 C C . ILE A 1 92 ? -8.460 6.815 7.627 1.00 95.12 92 ILE A C 1
ATOM 693 O O . ILE A 1 92 ? -8.607 7.967 8.034 1.00 95.12 92 ILE A O 1
ATOM 697 N N . GLY A 1 93 ? -9.306 5.836 7.948 1.00 90.19 93 GLY A N 1
ATOM 698 C CA . GLY A 1 93 ? -10.524 6.086 8.718 1.00 90.19 93 GLY A CA 1
ATOM 699 C C . GLY A 1 93 ? -11.404 7.148 8.046 1.00 90.19 93 GLY A C 1
ATOM 700 O O . GLY A 1 93 ? -11.821 6.990 6.899 1.00 90.19 93 GLY A O 1
ATOM 701 N N . SER A 1 94 ? -11.676 8.246 8.751 1.00 89.44 94 SER A N 1
ATOM 702 C CA . SER A 1 94 ? -12.437 9.396 8.239 1.00 89.44 94 SER A CA 1
ATOM 703 C C . SER A 1 94 ? -11.588 10.443 7.507 1.00 89.44 94 SER A C 1
ATOM 705 O O . SER A 1 94 ? -12.139 11.396 6.952 1.00 89.44 94 SER A O 1
ATOM 707 N N . ILE A 1 95 ? -10.261 10.298 7.494 1.00 91.19 95 ILE A N 1
ATOM 708 C CA . ILE A 1 95 ? -9.331 11.272 6.917 1.00 91.19 95 ILE A CA 1
ATOM 709 C C . ILE A 1 95 ? -9.131 10.948 5.437 1.00 91.19 95 ILE A C 1
ATOM 711 O O . ILE A 1 95 ? -8.640 9.875 5.085 1.00 91.19 95 ILE A O 1
ATOM 715 N N . ARG A 1 96 ? -9.488 11.884 4.551 1.00 94.38 96 ARG A N 1
ATOM 716 C CA . ARG A 1 96 ? -9.201 11.773 3.113 1.00 94.38 96 ARG A CA 1
ATOM 717 C C . ARG A 1 96 ? -7.816 12.321 2.800 1.00 94.38 96 ARG A C 1
ATOM 719 O O . ARG A 1 96 ? -7.461 13.402 3.257 1.00 94.38 96 ARG A O 1
ATOM 726 N N . MET A 1 97 ? -7.075 11.603 1.966 1.00 93.12 97 MET A N 1
ATOM 727 C CA . MET A 1 97 ? -5.754 12.002 1.496 1.00 93.12 97 MET A CA 1
ATOM 728 C C . MET A 1 97 ? -5.851 12.497 0.051 1.00 93.12 97 MET A C 1
ATOM 730 O O . MET A 1 97 ? -6.237 11.739 -0.842 1.00 93.12 97 MET A O 1
ATOM 734 N N . GLN A 1 98 ? -5.532 13.775 -0.179 1.00 93.94 98 GLN A N 1
ATOM 735 C CA . GLN A 1 98 ? -5.617 14.392 -1.502 1.00 93.94 98 GLN A CA 1
ATOM 736 C C . GLN A 1 98 ? -4.361 15.235 -1.811 1.00 93.94 98 GLN A C 1
ATOM 738 O O . GLN A 1 98 ? -4.124 16.222 -1.117 1.00 93.94 98 GLN A O 1
ATOM 743 N N . PRO A 1 99 ? -3.571 14.875 -2.847 1.00 94.94 99 PRO A N 1
ATOM 744 C CA . PRO A 1 99 ? -3.747 13.703 -3.712 1.00 94.94 99 PRO A CA 1
ATOM 745 C C . PRO A 1 99 ? -3.528 12.386 -2.952 1.00 94.94 99 PRO A C 1
ATOM 747 O O . PRO A 1 99 ? -2.883 12.364 -1.908 1.00 94.94 99 PRO A O 1
ATOM 750 N N . ALA A 1 100 ? -4.060 11.286 -3.486 1.00 97.19 100 ALA A N 1
ATOM 751 C CA . ALA A 1 100 ? -3.758 9.957 -2.964 1.00 97.19 100 ALA A CA 1
ATOM 752 C C . ALA A 1 100 ? -2.250 9.692 -3.083 1.00 97.19 100 ALA A C 1
ATOM 754 O O . ALA A 1 100 ? -1.686 9.855 -4.170 1.00 97.19 100 ALA A O 1
ATOM 755 N N . ALA A 1 101 ? -1.612 9.297 -1.986 1.00 96.75 101 ALA A N 1
ATOM 756 C CA . ALA A 1 101 ? -0.172 9.098 -1.945 1.00 96.75 101 ALA A CA 1
ATOM 757 C C . ALA A 1 101 ? 0.196 7.664 -2.334 1.00 96.75 101 ALA A C 1
ATOM 759 O O . ALA A 1 101 ? -0.524 6.723 -2.006 1.00 96.75 101 ALA A O 1
ATOM 760 N N . THR A 1 102 ? 1.340 7.498 -2.995 1.00 97.75 102 THR A N 1
ATOM 761 C CA . THR A 1 102 ? 1.945 6.187 -3.262 1.00 97.75 102 THR A CA 1
ATOM 762 C C . THR A 1 102 ? 3.145 6.004 -2.346 1.00 97.75 102 THR A C 1
ATOM 764 O O . THR A 1 102 ? 4.054 6.831 -2.353 1.00 97.75 102 THR A O 1
ATOM 767 N N . LEU A 1 103 ? 3.137 4.944 -1.545 1.00 96.75 103 LEU A N 1
ATOM 768 C CA . LEU A 1 103 ? 4.172 4.657 -0.556 1.00 96.75 103 LEU A CA 1
ATOM 769 C C . LEU A 1 103 ? 4.344 3.142 -0.380 1.00 96.75 103 LEU A C 1
ATOM 771 O O . LEU A 1 103 ? 3.600 2.349 -0.962 1.00 96.75 103 LEU A O 1
ATOM 775 N N . THR A 1 104 ? 5.360 2.736 0.384 1.00 97.88 104 THR A N 1
ATOM 776 C CA . THR A 1 104 ? 5.527 1.335 0.793 1.00 97.88 104 THR A CA 1
ATOM 777 C C . THR A 1 104 ? 4.441 0.954 1.796 1.00 97.88 104 THR A C 1
ATOM 779 O O . THR A 1 104 ? 3.866 1.821 2.466 1.00 97.88 104 THR A O 1
ATOM 782 N N . CYS A 1 105 ? 4.164 -0.344 1.927 1.00 98.12 105 CYS A N 1
ATOM 783 C CA . CYS A 1 105 ? 3.159 -0.807 2.875 1.00 98.12 105 CYS A CA 1
ATOM 784 C C . CYS A 1 105 ? 3.523 -0.423 4.324 1.00 98.12 105 CYS A C 1
ATOM 786 O O . CYS A 1 105 ? 2.693 0.150 5.031 1.00 98.12 105 CYS A O 1
ATOM 788 N N . ASP A 1 106 ? 4.777 -0.624 4.739 1.00 97.44 106 ASP A N 1
ATOM 789 C CA . ASP A 1 106 ? 5.246 -0.303 6.098 1.00 97.44 106 ASP A CA 1
ATOM 790 C C . ASP A 1 106 ? 5.106 1.184 6.448 1.00 97.44 106 ASP A C 1
ATOM 792 O O . ASP A 1 106 ? 4.709 1.546 7.563 1.00 97.44 106 ASP A O 1
ATOM 796 N N . MET A 1 107 ? 5.387 2.067 5.482 1.00 97.44 107 MET A N 1
ATOM 797 C CA . MET A 1 107 ? 5.173 3.504 5.652 1.00 97.44 107 MET A CA 1
ATOM 798 C C . MET A 1 107 ? 3.688 3.815 5.847 1.00 97.44 107 MET A C 1
ATOM 800 O O . MET A 1 107 ? 3.333 4.605 6.723 1.00 97.44 107 MET A O 1
ATOM 804 N N . ALA A 1 108 ? 2.814 3.172 5.067 1.00 97.56 108 ALA A N 1
ATOM 805 C CA . ALA A 1 108 ? 1.374 3.376 5.166 1.00 97.56 108 ALA A CA 1
ATOM 806 C C . ALA A 1 108 ? 0.833 2.876 6.511 1.00 97.56 108 ALA A C 1
ATOM 808 O O . ALA A 1 108 ? 0.007 3.551 7.124 1.00 97.56 108 ALA A O 1
ATOM 809 N N . ALA A 1 109 ? 1.332 1.737 6.999 1.00 97.44 109 ALA A N 1
ATOM 810 C CA . ALA A 1 109 ? 0.939 1.163 8.280 1.00 97.44 109 ALA A CA 1
ATOM 811 C C . ALA A 1 109 ? 1.371 2.054 9.448 1.00 97.44 109 ALA A C 1
ATOM 813 O O . ALA A 1 109 ? 0.560 2.363 10.321 1.00 97.44 109 ALA A O 1
ATOM 814 N N . THR A 1 110 ? 2.617 2.535 9.425 1.00 96.44 110 THR A N 1
ATOM 815 C CA . THR A 1 110 ? 3.135 3.477 10.428 1.00 96.44 110 THR A CA 1
ATOM 816 C C . THR A 1 110 ? 2.292 4.747 10.482 1.00 96.44 110 THR A C 1
ATOM 818 O O . THR A 1 110 ? 1.844 5.158 11.553 1.00 96.44 110 THR A O 1
ATOM 821 N N . PHE A 1 111 ? 2.031 5.350 9.320 1.00 94.19 111 PHE A N 1
ATOM 822 C CA . PHE A 1 111 ? 1.252 6.579 9.242 1.00 94.19 111 PHE A CA 1
ATOM 823 C C . PHE A 1 111 ? -0.196 6.376 9.709 1.00 94.19 111 PHE A C 1
ATOM 825 O O . PHE A 1 111 ? -0.726 7.195 10.458 1.00 94.19 111 PHE A O 1
ATOM 832 N N . ALA A 1 112 ? -0.821 5.258 9.337 1.00 95.56 112 ALA A N 1
ATOM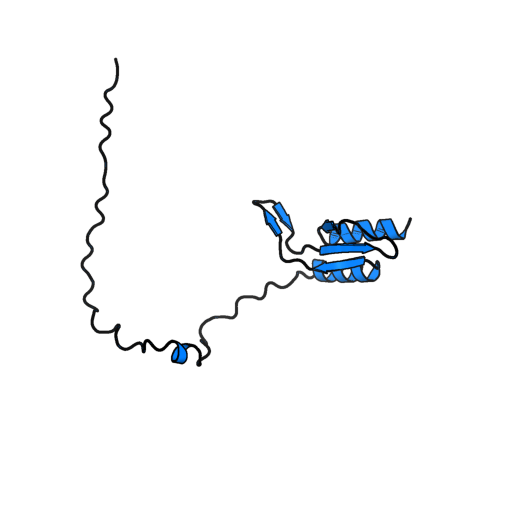 833 C CA . ALA A 1 112 ? -2.169 4.925 9.780 1.00 95.56 112 ALA A CA 1
ATOM 834 C C . ALA A 1 112 ? -2.255 4.639 11.286 1.00 95.56 112 ALA A C 1
ATOM 836 O O . ALA A 1 112 ? -3.238 5.009 11.926 1.00 95.56 112 ALA A O 1
ATOM 837 N N . GLY A 1 113 ? -1.222 4.020 11.861 1.00 95.12 113 GLY A N 1
ATOM 838 C CA . GLY A 1 113 ? -1.115 3.808 13.302 1.00 95.12 113 GLY A CA 1
ATOM 839 C C . GLY A 1 113 ? -1.053 5.122 14.081 1.00 95.12 113 GLY A C 1
ATOM 840 O O . GLY A 1 113 ? -1.731 5.254 15.099 1.00 95.12 113 GLY A O 1
ATOM 841 N N . TRP A 1 114 ? -0.302 6.106 13.578 1.00 92.25 114 TRP A N 1
ATOM 842 C CA . TRP A 1 114 ? -0.281 7.458 14.140 1.00 92.25 114 TRP A CA 1
ATOM 843 C C . TRP A 1 114 ? -1.646 8.146 14.008 1.00 92.25 114 TRP A C 1
ATOM 845 O O . TRP A 1 114 ? -2.221 8.546 15.013 1.00 92.25 114 TRP A O 1
ATOM 855 N N . ALA A 1 115 ? -2.216 8.183 12.800 1.00 90.62 115 ALA A N 1
ATOM 856 C CA . ALA A 1 115 ? -3.467 8.892 12.515 1.00 90.62 115 ALA A CA 1
ATOM 857 C C . ALA A 1 115 ? -4.691 8.367 13.293 1.00 90.62 115 ALA A C 1
ATOM 859 O O . ALA A 1 115 ? -5.696 9.060 13.392 1.00 90.62 115 ALA A O 1
ATOM 860 N N . ARG A 1 116 ? -4.636 7.137 13.818 1.00 85.44 116 ARG A N 1
ATOM 861 C CA . ARG A 1 116 ? -5.688 6.554 14.665 1.00 85.44 116 ARG A CA 1
ATOM 862 C C . ARG A 1 116 ? -5.655 7.060 16.113 1.00 85.44 116 ARG A C 1
ATOM 864 O O . ARG A 1 116 ? -6.664 6.947 16.805 1.00 85.44 116 ARG A O 1
ATOM 871 N N . ASN A 1 117 ? -4.495 7.510 16.585 1.00 81.81 117 ASN A N 1
ATOM 872 C CA . ASN A 1 117 ? -4.278 7.924 17.973 1.00 81.81 117 ASN A CA 1
ATOM 873 C C . ASN A 1 117 ? -4.357 9.446 18.168 1.00 81.81 117 ASN A C 1
ATOM 875 O O . ASN A 1 117 ? -4.201 9.910 19.296 1.00 81.81 117 ASN A O 1
ATOM 879 N N . GLU A 1 118 ? -4.585 10.184 17.086 1.00 71.00 118 GLU A N 1
ATOM 880 C CA . GLU A 1 118 ? -4.900 11.615 17.075 1.00 71.00 118 GLU A CA 1
ATOM 881 C C . GLU A 1 118 ? -6.423 11.811 17.063 1.00 71.00 118 GLU A C 1
ATOM 883 O O . GLU A 1 118 ? -6.920 12.641 17.857 1.00 71.00 118 GLU A O 1
#

Foldseek 3Di:
DDDPDDPPPPPPDDDPPPDDPPPPPPPPPPPDPVVVVPDPPPPDDDPPDPDDDPVLVVLVVLCVVLQWDWDWDDWDDDPPDTEHTKIFTQAGHPGGDPPGDIDYSVVSSVVSVVVVVD

Radius of gyration: 29.29 Å; Cα contacts (8 Å, |Δi|>4): 105; chains: 1; bounding box: 69×48×66 Å

Mean predicted aligned error: 16.64 Å

pLDDT: mean 79.28, std 19.31, range [44.69, 98.25]